Protein AF-A0A927KGK6-F1 (afdb_monomer_lite)

Radius of gyration: 13.59 Å; chains: 1; bounding box: 38×15×34 Å

pLDDT: mean 87.56, std 10.93, range [50.59, 97.44]

Secondary structure (DSSP, 8-state):
-PPPPHHHHHHHHHHHHHHHHHH-TTTS-----HHHHHHHHHHHHHHHHHHHHHHHHT-

Sequence (59 aa):
MSRTTDTERGAHIALETAVCALVQPDLFDAGLPPSFWHAIEMAAHDQLDEVMAYKAAFR

Foldseek 3Di:
DPDQDPLLVVLVVLLVVLVCCLVPVVVVVDPDDNVVSVVSNVVSVVSNVVVVVVVVVPD

Structure (mmCIF, N/CA/C/O backbone):
data_AF-A0A927KGK6-F1
#
_entry.id   AF-A0A927KGK6-F1
#
loop_
_atom_site.group_PDB
_atom_site.id
_atom_site.type_symbol
_atom_site.label_atom_id
_atom_site.label_alt_id
_atom_site.label_comp_id
_atom_site.label_asym_id
_atom_site.label_entity_id
_atom_site.label_seq_id
_atom_site.pdbx_PDB_ins_code
_atom_site.Cartn_x
_atom_site.Cartn_y
_atom_site.Cartn_z
_atom_site.occupancy
_atom_site.B_iso_or_equiv
_atom_site.auth_seq_id
_atom_site.auth_comp_id
_atom_site.auth_asym_id
_atom_site.auth_atom_id
_atom_site.pdbx_PDB_model_num
ATOM 1 N N . MET A 1 1 ? 24.037 5.245 -5.086 1.00 50.59 1 MET A N 1
ATOM 2 C CA . MET A 1 1 ? 22.686 4.693 -4.838 1.00 50.59 1 MET A CA 1
ATOM 3 C C . MET A 1 1 ? 21.709 5.418 -5.755 1.00 50.59 1 MET A C 1
ATOM 5 O O . MET A 1 1 ? 21.840 6.627 -5.878 1.00 50.59 1 MET A O 1
ATOM 9 N N . SER A 1 2 ? 20.818 4.707 -6.457 1.00 61.69 2 SER A N 1
ATOM 10 C CA . SER A 1 2 ? 19.760 5.345 -7.263 1.00 61.69 2 SER A CA 1
ATOM 11 C C . SER A 1 2 ? 18.911 6.211 -6.339 1.00 61.69 2 SER A C 1
ATOM 13 O O . SER A 1 2 ? 18.480 5.710 -5.303 1.00 61.69 2 SER A O 1
ATOM 15 N N . ARG A 1 3 ? 18.688 7.482 -6.683 1.00 68.38 3 ARG A N 1
ATOM 16 C CA . ARG A 1 3 ? 17.768 8.348 -5.933 1.00 68.38 3 ARG A CA 1
ATOM 17 C C . ARG A 1 3 ? 16.376 7.704 -5.942 1.00 68.38 3 ARG A C 1
ATOM 19 O O . ARG A 1 3 ? 15.995 7.123 -6.959 1.00 68.38 3 ARG A O 1
ATOM 26 N N . THR A 1 4 ? 15.664 7.763 -4.819 1.00 75.00 4 THR A N 1
ATOM 27 C CA . THR A 1 4 ? 14.274 7.303 -4.743 1.00 75.00 4 THR A CA 1
ATOM 28 C C . THR A 1 4 ? 13.407 8.157 -5.661 1.00 75.00 4 THR A C 1
ATOM 30 O O . THR A 1 4 ? 13.577 9.380 -5.717 1.00 75.00 4 THR A O 1
ATOM 33 N N . THR A 1 5 ? 12.520 7.521 -6.424 1.00 83.62 5 THR A N 1
ATOM 34 C CA . THR A 1 5 ? 11.564 8.255 -7.265 1.00 83.62 5 THR A CA 1
ATOM 35 C C . THR A 1 5 ? 10.450 8.831 -6.390 1.00 83.62 5 THR A C 1
ATOM 37 O O . THR A 1 5 ? 10.212 8.350 -5.280 1.00 83.62 5 THR A O 1
ATOM 40 N N . ASP A 1 6 ? 9.748 9.864 -6.864 1.00 87.50 6 ASP A N 1
ATOM 41 C CA . ASP A 1 6 ? 8.585 10.389 -6.134 1.00 87.50 6 ASP A CA 1
ATOM 42 C C . ASP A 1 6 ? 7.494 9.315 -5.966 1.00 87.50 6 ASP A C 1
ATOM 44 O O . ASP A 1 6 ? 6.847 9.270 -4.922 1.00 87.50 6 ASP A O 1
ATOM 48 N N . THR A 1 7 ? 7.364 8.401 -6.935 1.00 86.88 7 THR A N 1
ATOM 49 C CA . THR A 1 7 ? 6.478 7.228 -6.867 1.00 86.88 7 THR A CA 1
ATOM 50 C C . THR A 1 7 ? 6.866 6.280 -5.732 1.00 86.88 7 THR A C 1
ATOM 52 O O . THR A 1 7 ? 6.021 5.915 -4.922 1.00 86.88 7 THR A O 1
ATOM 55 N N . GLU A 1 8 ? 8.149 5.926 -5.621 1.00 91.75 8 GLU A N 1
ATOM 56 C CA . GLU A 1 8 ? 8.663 5.065 -4.546 1.00 91.75 8 GLU A CA 1
ATOM 57 C C . GLU A 1 8 ? 8.486 5.721 -3.174 1.00 91.75 8 GLU A C 1
ATOM 59 O O . GLU A 1 8 ? 8.036 5.083 -2.224 1.00 91.75 8 GLU A O 1
ATOM 64 N N . ARG A 1 9 ? 8.767 7.028 -3.073 1.00 92.81 9 ARG A N 1
ATOM 65 C CA . ARG A 1 9 ? 8.541 7.785 -1.836 1.00 92.81 9 ARG A CA 1
ATOM 66 C C . ARG A 1 9 ? 7.060 7.794 -1.450 1.00 92.81 9 ARG A C 1
ATOM 68 O O . ARG A 1 9 ? 6.747 7.605 -0.280 1.00 92.81 9 ARG A O 1
ATOM 75 N N . GLY A 1 10 ? 6.165 8.011 -2.414 1.00 93.75 10 GLY A N 1
ATOM 76 C CA . GLY A 1 10 ? 4.720 7.993 -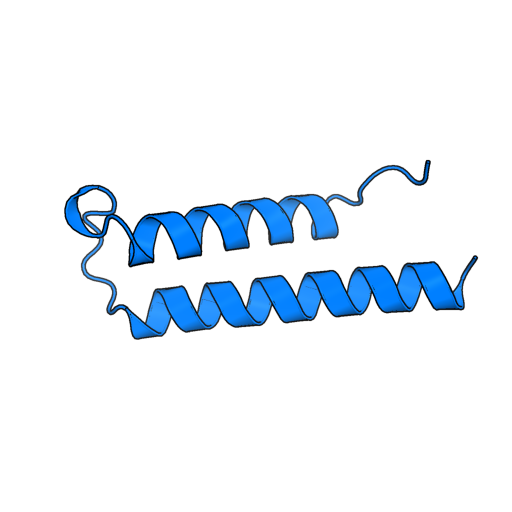2.190 1.00 93.75 10 GLY A CA 1
ATOM 77 C C . GLY A 1 10 ? 4.222 6.638 -1.692 1.00 93.75 10 GLY A C 1
ATOM 78 O O . GLY A 1 10 ? 3.463 6.592 -0.727 1.00 93.75 10 GLY A O 1
ATOM 79 N N . ALA A 1 11 ? 4.705 5.545 -2.287 1.00 95.62 11 ALA A N 1
ATOM 80 C CA . ALA A 1 11 ? 4.340 4.192 -1.880 1.00 95.62 11 ALA A CA 1
ATOM 81 C C . ALA A 1 11 ? 4.805 3.869 -0.448 1.00 95.62 11 ALA A C 1
ATOM 83 O O . ALA A 1 11 ? 4.030 3.333 0.337 1.00 95.62 11 ALA A O 1
ATOM 84 N N . HIS A 1 12 ? 6.014 4.285 -0.052 1.00 95.81 12 HIS A N 1
ATOM 85 C CA . HIS A 1 12 ? 6.467 4.132 1.336 1.00 95.81 12 HIS A CA 1
ATOM 86 C C . HIS A 1 12 ? 5.602 4.901 2.342 1.00 95.81 12 HIS A C 1
ATOM 88 O O . HIS A 1 12 ? 5.242 4.345 3.376 1.00 95.81 12 HIS A O 1
ATOM 94 N N . ILE A 1 13 ? 5.235 6.149 2.033 1.00 95.81 13 ILE A N 1
ATOM 95 C CA . ILE A 1 13 ? 4.364 6.957 2.903 1.00 95.81 13 ILE A CA 1
ATOM 96 C C . ILE A 1 13 ? 2.983 6.305 3.030 1.00 95.81 13 ILE A C 1
ATOM 98 O O . ILE A 1 13 ? 2.439 6.218 4.130 1.00 95.81 13 ILE A O 1
ATOM 102 N N . ALA A 1 14 ? 2.413 5.841 1.914 1.00 95.00 14 ALA A N 1
ATOM 103 C CA . ALA A 1 14 ? 1.118 5.168 1.904 1.00 95.00 14 ALA A CA 1
ATOM 104 C C . ALA A 1 14 ? 1.140 3.888 2.750 1.00 95.00 14 ALA A C 1
ATOM 106 O O . ALA A 1 14 ? 0.225 3.672 3.544 1.00 95.00 14 ALA A O 1
ATOM 107 N N . LEU A 1 15 ? 2.206 3.091 2.631 1.00 96.31 15 LEU A N 1
ATOM 108 C CA . LEU A 1 15 ? 2.396 1.874 3.413 1.00 96.31 15 LEU A CA 1
ATOM 109 C C . LEU A 1 15 ? 2.487 2.172 4.914 1.00 96.31 15 LEU A C 1
ATOM 111 O O . LEU A 1 15 ? 1.751 1.584 5.700 1.00 96.31 15 LEU A O 1
ATOM 115 N N . GLU A 1 16 ? 3.344 3.116 5.309 1.00 95.50 16 GLU A N 1
ATOM 116 C CA . GLU A 1 16 ? 3.498 3.522 6.712 1.00 95.50 16 GLU A CA 1
ATOM 117 C C . GLU A 1 16 ? 2.167 4.012 7.296 1.00 95.50 16 GLU A C 1
ATOM 119 O O . GLU A 1 16 ? 1.755 3.583 8.371 1.00 95.50 16 GLU A O 1
ATOM 124 N N . THR A 1 17 ? 1.446 4.840 6.538 1.00 93.44 17 THR A N 1
ATOM 125 C CA . THR A 1 17 ? 0.143 5.373 6.948 1.00 93.44 17 THR A CA 1
ATOM 126 C C . THR A 1 17 ? -0.889 4.259 7.131 1.00 93.44 17 THR A C 1
ATOM 128 O O . THR A 1 17 ? -1.587 4.237 8.143 1.00 93.44 17 THR A O 1
ATOM 131 N N . ALA A 1 18 ? -0.981 3.320 6.183 1.00 93.88 18 ALA A N 1
ATOM 132 C CA . ALA A 1 18 ? -1.927 2.208 6.252 1.00 93.88 18 ALA A CA 1
ATOM 133 C C . ALA A 1 18 ? -1.638 1.281 7.440 1.00 93.88 18 ALA A C 1
ATOM 135 O O . ALA A 1 18 ? -2.556 0.920 8.175 1.00 93.88 18 ALA A O 1
ATOM 136 N N . VAL A 1 19 ? -0.365 0.953 7.678 1.00 93.56 19 VAL A N 1
ATOM 137 C CA . VAL A 1 19 ? 0.050 0.136 8.826 1.00 93.56 19 VAL A CA 1
ATOM 138 C C . VAL A 1 19 ? -0.269 0.850 10.139 1.00 93.56 19 VAL A C 1
ATOM 140 O O . VAL A 1 19 ? -0.852 0.243 11.036 1.00 93.56 19 VAL A O 1
ATOM 143 N N . CYS A 1 20 ? 0.046 2.142 10.256 1.00 93.12 20 CYS A N 1
ATOM 144 C CA . CYS A 1 20 ? -0.298 2.919 11.445 1.00 93.12 20 CYS A CA 1
ATOM 145 C C . CYS A 1 20 ? -1.813 2.964 11.686 1.00 93.12 20 CYS A C 1
ATOM 147 O O . CYS A 1 20 ? -2.239 2.772 12.822 1.00 93.12 20 CYS A O 1
ATOM 149 N N . ALA A 1 21 ? -2.625 3.135 10.640 1.00 91.06 21 ALA A N 1
ATOM 150 C CA . ALA A 1 21 ? -4.082 3.133 10.754 1.00 91.06 21 ALA A CA 1
ATOM 151 C C . ALA A 1 21 ? -4.653 1.768 11.183 1.00 91.06 21 ALA A C 1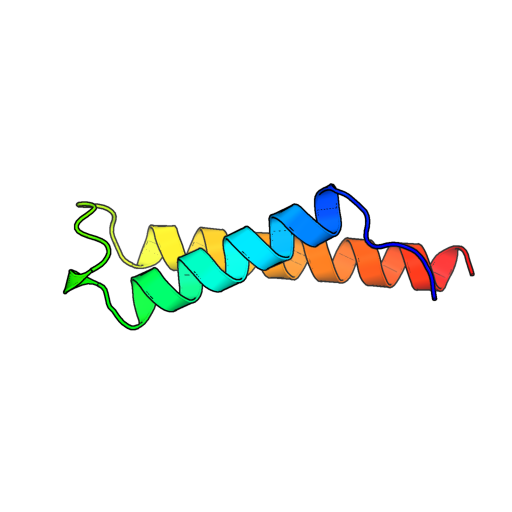
ATOM 153 O O . ALA A 1 21 ? -5.632 1.714 11.925 1.00 91.06 21 ALA A O 1
ATOM 154 N N . LEU A 1 22 ? -4.035 0.663 10.759 1.00 90.81 22 LEU A N 1
ATOM 155 C CA . LEU A 1 22 ? -4.440 -0.694 11.144 1.00 90.81 22 LEU A CA 1
ATOM 156 C C . LEU A 1 22 ? -4.019 -1.059 12.575 1.00 90.81 22 LEU A C 1
ATOM 158 O O . LEU A 1 22 ? -4.755 -1.753 13.275 1.00 90.81 22 LEU A O 1
ATOM 162 N N . VAL A 1 23 ? -2.840 -0.608 13.013 1.00 92.00 23 VAL A N 1
ATOM 163 C CA . VAL A 1 23 ? -2.294 -0.904 14.350 1.00 92.00 23 VAL A CA 1
ATOM 164 C C . VAL A 1 23 ? -2.865 0.031 15.416 1.00 92.00 23 VAL A C 1
ATOM 166 O O . VAL A 1 23 ? -3.055 -0.380 16.560 1.00 92.00 23 VAL A O 1
ATOM 169 N N . GLN A 1 24 ? -3.126 1.290 15.059 1.00 89.00 24 GLN A N 1
ATOM 170 C CA . GLN A 1 24 ? -3.580 2.345 15.966 1.00 89.00 24 GLN A CA 1
ATOM 171 C C . GLN A 1 24 ? -4.849 3.020 15.419 1.00 89.00 24 GLN A C 1
ATOM 173 O O . GLN A 1 24 ? -4.830 4.220 15.123 1.00 89.00 24 GLN A O 1
ATOM 178 N N . PRO A 1 25 ? -5.965 2.276 15.292 1.00 81.50 25 PRO A N 1
ATOM 179 C CA . PRO A 1 25 ? -7.199 2.800 14.708 1.00 81.50 25 PRO A CA 1
ATOM 180 C C . PRO A 1 25 ? -7.740 4.015 15.471 1.00 81.50 25 PRO A C 1
ATOM 182 O O . PRO A 1 25 ? -8.273 4.929 14.857 1.00 81.50 25 PRO A O 1
ATOM 185 N N . ASP A 1 26 ? -7.520 4.088 16.786 1.00 84.06 26 ASP A N 1
ATOM 186 C CA . ASP A 1 26 ? -7.978 5.203 17.627 1.00 84.06 26 ASP A CA 1
ATOM 187 C C . ASP A 1 26 ? -7.283 6.543 17.308 1.00 84.06 26 ASP A C 1
ATOM 189 O O . ASP A 1 26 ? -7.807 7.608 17.627 1.00 84.06 26 ASP A O 1
ATOM 193 N N . LEU A 1 27 ? -6.088 6.511 16.701 1.00 81.06 27 LEU A N 1
ATOM 194 C CA . LEU A 1 27 ? -5.371 7.715 16.256 1.00 81.06 27 LEU A CA 1
ATOM 195 C C . LEU A 1 27 ? -5.794 8.151 14.853 1.00 81.06 27 LEU A C 1
ATOM 197 O O . LEU A 1 27 ? -5.707 9.331 14.510 1.00 81.06 27 LEU A O 1
ATOM 201 N N . PHE A 1 28 ? -6.246 7.195 14.047 1.00 75.06 28 PHE A N 1
ATOM 202 C CA . PHE A 1 28 ? -6.783 7.409 12.715 1.00 75.06 28 PHE A CA 1
ATOM 203 C C . PHE A 1 28 ? -8.301 7.373 12.821 1.00 75.06 28 PHE A C 1
ATOM 205 O O . PHE A 1 28 ? -8.940 6.453 12.317 1.00 75.06 28 PHE A O 1
ATOM 212 N N . ASP A 1 29 ? -8.850 8.386 13.499 1.00 63.12 29 ASP A N 1
ATOM 213 C CA . AS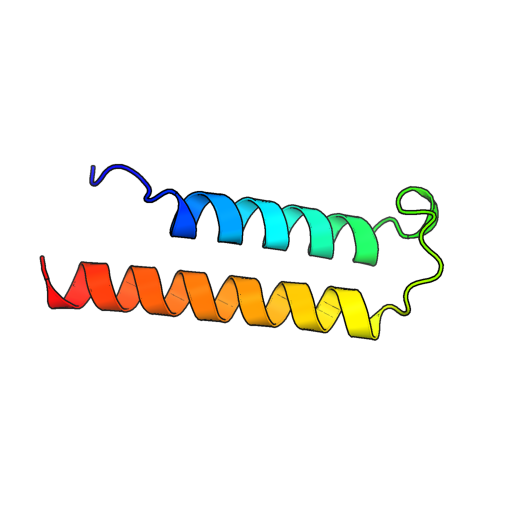P A 1 29 ? -10.284 8.637 13.703 1.00 63.12 29 ASP A CA 1
ATOM 214 C C . ASP A 1 29 ? -10.983 8.966 12.367 1.00 63.12 29 ASP A C 1
ATOM 216 O O . ASP A 1 29 ? -11.487 10.056 12.101 1.00 63.12 29 ASP A O 1
ATOM 220 N N . ALA A 1 30 ? -10.917 8.015 11.448 1.00 61.53 30 ALA A N 1
ATOM 221 C CA . ALA A 1 30 ? -11.492 8.043 10.131 1.00 61.53 30 ALA A CA 1
ATOM 222 C C . ALA A 1 30 ? -12.434 6.853 10.110 1.00 61.53 30 ALA A C 1
ATOM 224 O O . ALA A 1 30 ? -11.982 5.718 10.213 1.00 61.53 30 ALA A O 1
ATOM 225 N N . GLY A 1 31 ? -13.738 7.095 9.971 1.00 70.50 31 GLY A N 1
ATOM 226 C CA . GLY A 1 31 ? -14.784 6.070 9.844 1.00 70.50 31 GLY A CA 1
ATOM 227 C C . GLY A 1 31 ? -14.663 5.171 8.601 1.00 70.50 31 GLY A C 1
ATOM 228 O O . GLY A 1 31 ? -15.671 4.777 8.020 1.00 70.50 31 GLY A O 1
ATOM 229 N N . LEU A 1 32 ? -13.440 4.889 8.159 1.00 85.75 32 LEU A N 1
ATOM 230 C CA . LEU A 1 32 ? -13.070 3.983 7.097 1.00 85.75 32 LEU A CA 1
ATOM 231 C C . LEU A 1 32 ? -12.853 2.586 7.692 1.00 85.75 32 LEU A C 1
ATOM 233 O O . LEU A 1 32 ? -12.182 2.437 8.714 1.00 85.75 32 LEU A O 1
ATOM 237 N N . PRO A 1 33 ? -13.405 1.542 7.061 1.00 90.12 33 PRO A N 1
ATOM 238 C CA . PRO A 1 33 ? -13.251 0.180 7.547 1.00 90.12 33 PRO A CA 1
ATOM 239 C C . PRO A 1 33 ? -11.793 -0.298 7.403 1.00 90.12 33 PRO A C 1
ATOM 241 O O . PRO A 1 33 ? -11.110 0.124 6.469 1.00 90.12 33 PRO A O 1
ATOM 244 N N . PRO A 1 34 ? -11.325 -1.260 8.223 1.00 90.62 34 PRO A N 1
ATOM 245 C CA . PRO A 1 34 ? -9.987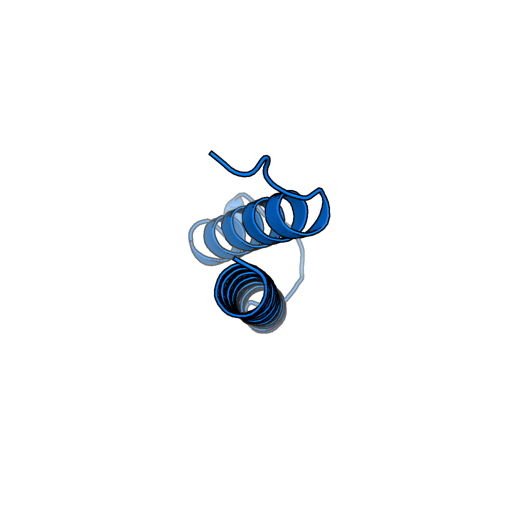 -1.851 8.084 1.00 90.62 34 PRO A CA 1
ATOM 246 C C . PRO A 1 34 ? -9.676 -2.373 6.672 1.00 90.62 34 PRO A C 1
ATOM 248 O O . PRO A 1 34 ? -8.544 -2.291 6.206 1.00 90.62 34 PRO A O 1
ATOM 251 N N . SER A 1 35 ? -10.695 -2.843 5.943 1.00 93.88 35 SER A N 1
ATOM 252 C CA . SER A 1 35 ? -10.559 -3.293 4.553 1.00 93.88 35 SER A CA 1
ATOM 253 C C . SER A 1 35 ? -10.066 -2.201 3.600 1.00 93.88 35 SER A C 1
ATOM 255 O O . SER A 1 35 ? -9.410 -2.514 2.612 1.00 93.88 35 SER A O 1
ATOM 257 N N . PHE A 1 36 ? -10.372 -0.929 3.877 1.00 93.56 36 PHE A N 1
ATOM 258 C CA . PHE A 1 36 ? -9.842 0.193 3.106 1.00 93.56 36 PHE A CA 1
ATOM 259 C C . PHE A 1 36 ? -8.327 0.305 3.294 1.00 93.56 36 PHE A C 1
ATOM 261 O O . PHE A 1 36 ? -7.588 0.355 2.316 1.00 93.56 36 PHE A O 1
ATOM 268 N N . TRP A 1 37 ? -7.858 0.282 4.542 1.00 93.88 37 TRP A N 1
ATOM 269 C CA . TRP A 1 37 ? -6.435 0.408 4.851 1.00 93.88 37 TRP A CA 1
ATOM 270 C C . TRP A 1 37 ? -5.624 -0.789 4.353 1.00 93.88 37 TRP A C 1
ATOM 272 O O . TRP A 1 37 ? -4.555 -0.588 3.788 1.00 93.88 37 TRP A O 1
ATOM 282 N N . HIS A 1 38 ? -6.170 -2.005 4.428 1.00 95.56 38 HIS A N 1
ATOM 283 C CA . HIS A 1 38 ? -5.556 -3.174 3.790 1.00 95.56 38 HIS A CA 1
ATOM 284 C C . HIS A 1 38 ? -5.447 -3.035 2.265 1.00 95.56 38 HIS A C 1
ATOM 286 O O . HIS A 1 38 ? -4.451 -3.453 1.683 1.00 95.56 38 HIS A O 1
ATOM 292 N N . ALA A 1 39 ? -6.430 -2.417 1.599 1.00 96.69 39 ALA A N 1
ATOM 293 C CA . ALA A 1 39 ? -6.333 -2.164 0.161 1.00 96.69 39 ALA A CA 1
ATOM 294 C C . ALA A 1 39 ? -5.208 -1.165 -0.172 1.00 96.69 39 ALA A C 1
ATOM 296 O O . ALA A 1 39 ? -4.495 -1.357 -1.156 1.00 96.69 39 ALA A O 1
ATOM 297 N N . ILE A 1 40 ? -5.015 -0.132 0.658 1.00 95.75 40 ILE A N 1
ATOM 298 C CA . ILE A 1 40 ? -3.896 0.814 0.518 1.00 95.75 40 ILE A CA 1
ATOM 299 C C . ILE A 1 40 ? -2.552 0.118 0.761 1.00 95.75 40 ILE A C 1
ATOM 301 O O . ILE A 1 40 ? -1.620 0.313 -0.014 1.00 95.75 40 ILE A O 1
ATOM 305 N N . GLU A 1 41 ? -2.460 -0.710 1.802 1.00 96.69 41 GLU A N 1
ATOM 306 C CA . GLU A 1 41 ? -1.270 -1.503 2.123 1.00 96.69 41 GLU A CA 1
ATOM 307 C C . GLU A 1 41 ? -0.864 -2.414 0.954 1.00 96.69 41 GLU A C 1
ATOM 309 O O . GLU A 1 41 ? 0.304 -2.433 0.565 1.00 96.69 41 GLU A O 1
ATOM 314 N N . MET A 1 42 ? -1.820 -3.133 0.356 1.00 97.44 42 MET A N 1
ATOM 315 C CA . MET A 1 42 ? -1.564 -3.984 -0.810 1.00 97.44 42 MET A CA 1
ATOM 316 C C . MET A 1 42 ? -1.101 -3.170 -2.022 1.00 97.44 42 MET A C 1
ATOM 318 O O . MET A 1 42 ? -0.059 -3.471 -2.595 1.00 97.44 42 MET A O 1
ATOM 322 N N . ALA A 1 43 ? -1.819 -2.099 -2.373 1.00 97.19 43 ALA A N 1
ATOM 323 C CA . ALA A 1 43 ? -1.469 -1.268 -3.525 1.00 97.19 43 ALA A CA 1
ATOM 324 C C . ALA A 1 43 ? -0.083 -0.612 -3.380 1.00 97.19 43 ALA A C 1
ATOM 326 O O . ALA A 1 43 ? 0.648 -0.460 -4.359 1.00 97.19 43 ALA A O 1
ATOM 327 N N . ALA A 1 44 ? 0.295 -0.226 -2.158 1.00 96.44 44 ALA A N 1
ATOM 328 C CA . ALA A 1 44 ? 1.616 0.321 -1.878 1.00 96.44 44 ALA A CA 1
ATOM 329 C C . ALA A 1 44 ? 2.726 -0.727 -2.062 1.00 96.44 44 ALA A C 1
ATOM 331 O O . ALA A 1 44 ? 3.763 -0.403 -2.642 1.00 96.44 44 ALA A O 1
ATOM 332 N N . HIS A 1 45 ? 2.511 -1.969 -1.614 1.00 97.38 45 HIS A N 1
ATOM 333 C CA . HIS A 1 45 ? 3.447 -3.069 -1.861 1.00 97.38 45 HIS A CA 1
ATOM 334 C C . HIS A 1 45 ? 3.596 -3.361 -3.355 1.00 97.38 45 HIS A C 1
ATOM 336 O O . HIS A 1 45 ? 4.724 -3.361 -3.845 1.00 97.38 45 HIS A O 1
ATOM 342 N N . ASP A 1 46 ? 2.484 -3.499 -4.083 1.00 96.75 46 ASP A N 1
ATOM 343 C CA . ASP A 1 46 ? 2.500 -3.748 -5.530 1.00 96.75 46 ASP A CA 1
ATOM 344 C C . ASP A 1 46 ? 3.320 -2.671 -6.261 1.00 96.75 46 ASP A C 1
ATOM 346 O O . ASP A 1 46 ? 4.182 -2.971 -7.090 1.00 96.75 46 ASP A O 1
ATOM 350 N N . GLN A 1 47 ? 3.136 -1.398 -5.892 1.00 94.69 47 GLN A N 1
ATOM 351 C CA . GLN A 1 47 ? 3.875 -0.292 -6.497 1.00 94.69 47 GLN A CA 1
ATOM 352 C C . GLN A 1 47 ? 5.382 -0.339 -6.199 1.00 94.69 47 GLN A C 1
ATOM 354 O O . GLN A 1 47 ? 6.189 0.029 -7.061 1.00 94.69 47 GLN A O 1
ATOM 359 N N . LEU A 1 48 ? 5.778 -0.746 -4.990 1.00 94.31 48 LEU A N 1
ATOM 360 C CA . LEU A 1 48 ? 7.188 -0.900 -4.623 1.00 94.31 48 LEU A CA 1
ATOM 361 C C . LEU A 1 48 ? 7.827 -2.077 -5.364 1.00 94.31 48 LEU A C 1
ATOM 363 O O . LEU A 1 48 ? 8.948 -1.938 -5.861 1.00 94.31 48 LEU A O 1
ATOM 367 N N . ASP A 1 49 ? 7.104 -3.186 -5.504 1.00 94.44 49 ASP A N 1
ATOM 368 C CA . ASP A 1 49 ? 7.546 -4.355 -6.261 1.00 94.44 49 ASP A CA 1
ATOM 369 C C . ASP A 1 49 ? 7.751 -4.011 -7.743 1.00 94.44 49 ASP A C 1
ATOM 371 O O . ASP A 1 49 ? 8.793 -4.345 -8.315 1.00 94.44 49 ASP A O 1
ATOM 375 N N . GLU A 1 50 ? 6.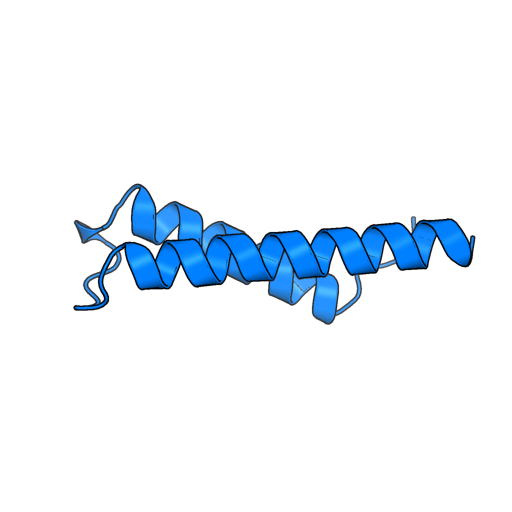838 -3.248 -8.352 1.00 91.69 50 GLU A N 1
ATOM 376 C CA . GLU A 1 50 ? 6.995 -2.730 -9.717 1.00 91.69 50 GLU A CA 1
ATOM 377 C C . GLU A 1 50 ? 8.239 -1.844 -9.867 1.00 91.69 50 GLU A C 1
ATOM 379 O O . GLU A 1 50 ? 9.013 -1.998 -10.819 1.00 91.69 50 GLU A O 1
ATOM 384 N N . VAL A 1 51 ? 8.472 -0.925 -8.922 1.00 90.00 51 VAL A N 1
ATOM 385 C CA . VAL A 1 51 ? 9.655 -0.050 -8.940 1.00 90.00 51 VAL A CA 1
ATOM 386 C C . VAL A 1 51 ? 10.938 -0.871 -8.812 1.00 90.00 51 VAL A C 1
ATOM 388 O O . VAL A 1 51 ? 11.920 -0.593 -9.508 1.00 90.00 51 VAL A O 1
ATOM 391 N N . MET A 1 52 ? 10.950 -1.884 -7.946 1.00 89.19 52 MET A N 1
ATOM 392 C CA . MET A 1 52 ? 12.094 -2.775 -7.764 1.00 89.19 52 MET A CA 1
ATOM 393 C C . MET A 1 52 ? 12.357 -3.619 -9.012 1.00 89.19 52 MET A C 1
ATOM 395 O O . MET A 1 52 ? 13.507 -3.703 -9.453 1.00 89.19 52 MET A O 1
ATOM 399 N N . ALA A 1 53 ? 11.310 -4.168 -9.630 1.00 90.19 53 ALA A N 1
ATOM 400 C CA . ALA A 1 53 ? 11.403 -4.903 -10.885 1.00 90.19 53 ALA A CA 1
ATOM 401 C C . ALA A 1 53 ? 11.939 -4.016 -12.019 1.00 90.19 53 ALA A C 1
ATOM 403 O O . ALA A 1 53 ? 12.864 -4.411 -12.729 1.00 90.19 53 ALA A O 1
ATOM 404 N N . TYR A 1 54 ? 11.437 -2.782 -12.142 1.00 87.69 54 TYR A N 1
ATOM 405 C CA . TYR A 1 54 ? 11.928 -1.811 -13.121 1.00 87.69 54 TYR A CA 1
ATOM 406 C C . TYR A 1 54 ? 13.411 -1.488 -12.893 1.00 87.69 54 TYR A C 1
ATOM 408 O O . TYR A 1 54 ? 14.224 -1.539 -13.815 1.00 87.69 54 TYR A O 1
ATOM 416 N N . LYS A 1 55 ? 13.810 -1.219 -11.646 1.00 86.38 55 LYS A N 1
ATOM 417 C CA . LYS A 1 55 ? 15.218 -0.968 -11.305 1.00 86.38 55 LYS A CA 1
ATOM 418 C C . LYS A 1 55 ? 16.122 -2.159 -11.602 1.00 86.38 55 LYS A C 1
ATOM 420 O O . LYS A 1 55 ? 17.283 -1.929 -11.917 1.00 86.38 55 LYS A O 1
ATOM 425 N N . ALA A 1 56 ? 15.630 -3.389 -11.466 1.00 86.69 56 ALA A N 1
ATOM 426 C CA . ALA A 1 56 ? 16.383 -4.600 -11.779 1.00 86.69 56 ALA A CA 1
ATOM 427 C C . ALA A 1 56 ? 16.503 -4.842 -13.292 1.00 86.69 56 ALA A C 1
ATOM 429 O O . ALA A 1 56 ? 17.550 -5.282 -13.749 1.00 86.69 56 ALA A O 1
ATOM 430 N N . ALA A 1 57 ? 15.459 -4.536 -14.067 1.00 87.25 57 ALA A N 1
ATOM 431 C CA . ALA A 1 57 ? 15.442 -4.725 -15.517 1.00 87.25 57 ALA A CA 1
ATOM 432 C C . ALA A 1 57 ? 16.289 -3.693 -16.285 1.00 87.25 57 ALA A C 1
ATOM 434 O O . ALA A 1 57 ? 16.767 -3.985 -17.379 1.00 87.25 57 ALA A O 1
ATOM 435 N N . PHE A 1 58 ? 16.459 -2.490 -15.728 1.00 77.69 58 PHE A N 1
ATOM 436 C CA . PHE A 1 58 ? 17.141 -1.364 -16.381 1.00 77.69 58 PHE A CA 1
ATOM 437 C C . PHE A 1 58 ? 18.440 -0.924 -15.675 1.00 77.69 58 PHE A C 1
ATOM 439 O O . PHE A 1 58 ? 18.896 0.207 -15.870 1.00 77.69 58 PHE A O 1
ATOM 446 N N . ARG A 1 59 ? 19.038 -1.797 -14.855 1.00 58.62 59 ARG A N 1
ATOM 447 C CA . ARG A 1 59 ? 20.393 -1.647 -14.292 1.00 58.62 59 ARG A CA 1
ATOM 448 C C . ARG A 1 59 ? 21.354 -2.649 -14.899 1.00 58.62 59 ARG A C 1
ATOM 450 O O . ARG A 1 59 ? 22.541 -2.271 -14.996 1.00 58.62 59 ARG 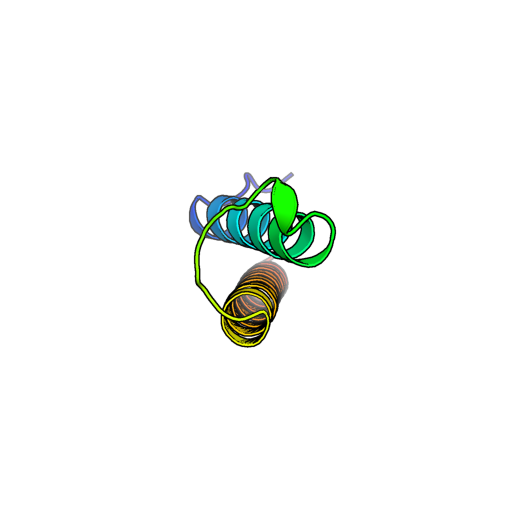A O 1
#